Protein AF-A0A2G9QC21-F1 (afdb_monomer)

Mean predicted aligned error: 13.65 Å

Sequence (132 aa):
SDFLSLPFQAVECGLAYVAPNGGKWSSEALDVFDTLVHCAKWKPLLAKIASFPSPGVSHFQIQLYDPSRDPMLDIGQELIRLGLAVEQRKSPVKSDDGETVVSRLLAEVTSMSEKPEPTSFAKLQEEEHRLE

Solvent-accessible surface area (backbone atoms only — not comparable to full-atom values): 8410 Å² total; per-residue (Å²): 139,75,88,75,79,62,75,86,83,81,76,71,69,42,68,42,55,46,41,40,57,88,82,48,73,48,72,67,41,50,57,50,48,41,59,73,58,38,64,96,64,87,56,84,64,50,75,43,83,72,43,72,57,48,97,97,38,92,39,35,25,25,44,46,29,38,70,90,40,89,74,64,38,51,50,58,59,48,35,36,75,71,64,44,25,38,85,40,78,82,76,87,75,76,90,69,97,61,89,48,73,61,62,53,53,51,48,55,60,54,66,71,53,76,77,81,73,85,76,59,71,72,64,64,60,58,56,62,72,70,77,117

Structure (mmCIF, N/CA/C/O backbone):
data_AF-A0A2G9QC21-F1
#
_entry.id   AF-A0A2G9QC21-F1
#
loop_
_atom_site.group_PDB
_atom_site.id
_atom_site.type_symbol
_atom_site.label_atom_id
_atom_site.label_alt_id
_atom_site.label_comp_id
_atom_site.label_asym_id
_atom_site.label_entity_id
_atom_site.label_seq_id
_atom_site.pdbx_PDB_ins_code
_atom_site.Cartn_x
_atom_site.Cartn_y
_atom_site.Cartn_z
_atom_site.occupancy
_atom_site.B_iso_or_equiv
_atom_site.auth_seq_id
_atom_site.auth_comp_id
_atom_site.auth_asym_id
_atom_site.auth_atom_id
_atom_site.pdbx_PDB_model_num
ATOM 1 N N . SER A 1 1 ? 33.284 -7.376 -2.143 1.00 73.69 1 SER A N 1
ATOM 2 C CA . SER A 1 1 ? 31.964 -6.869 -2.555 1.00 73.69 1 SER A CA 1
ATOM 3 C C . SER A 1 1 ? 31.531 -5.794 -1.576 1.00 73.69 1 SER A C 1
ATOM 5 O O . SER A 1 1 ? 31.661 -6.039 -0.384 1.00 73.69 1 SER A O 1
ATOM 7 N N . ASP A 1 2 ? 31.103 -4.622 -2.052 1.00 89.12 2 ASP A N 1
ATOM 8 C CA . ASP A 1 2 ? 30.571 -3.530 -1.218 1.00 89.12 2 ASP A CA 1
ATOM 9 C C . ASP A 1 2 ? 29.033 -3.599 -1.194 1.00 89.12 2 ASP A C 1
ATOM 11 O O . ASP A 1 2 ? 28.393 -3.609 -2.249 1.00 89.12 2 ASP A O 1
ATOM 15 N N . PHE A 1 3 ? 28.454 -3.682 0.007 1.00 92.25 3 PHE A N 1
ATOM 16 C CA . PHE A 1 3 ? 27.015 -3.827 0.248 1.00 92.25 3 PHE A CA 1
ATOM 17 C C . PHE A 1 3 ? 26.222 -2.514 0.126 1.00 92.25 3 PHE A C 1
ATOM 19 O O . PHE A 1 3 ? 24.997 -2.559 0.195 1.00 92.25 3 PHE A O 1
ATOM 26 N N . LEU A 1 4 ? 26.881 -1.362 -0.054 1.00 93.38 4 LEU A N 1
ATOM 27 C CA . LEU A 1 4 ? 26.231 -0.041 -0.113 1.00 93.38 4 LEU A CA 1
ATOM 28 C C . LEU A 1 4 ? 26.122 0.542 -1.528 1.00 93.38 4 LEU A C 1
ATOM 30 O O . LEU A 1 4 ? 25.632 1.653 -1.710 1.00 93.38 4 LEU A O 1
ATOM 34 N N . SER A 1 5 ? 26.567 -0.206 -2.535 1.00 93.19 5 SER A N 1
ATOM 35 C CA . SER A 1 5 ? 26.531 0.225 -3.938 1.00 93.19 5 SER A CA 1
ATOM 36 C C . SER A 1 5 ? 25.117 0.270 -4.530 1.00 93.19 5 SER A C 1
ATOM 38 O O . SER A 1 5 ? 24.855 1.056 -5.439 1.00 93.19 5 SER A O 1
ATOM 40 N N . LEU A 1 6 ? 24.199 -0.552 -4.016 1.00 93.31 6 LEU A N 1
ATOM 41 C CA . LEU A 1 6 ? 22.802 -0.570 -4.435 1.00 93.31 6 LEU A CA 1
ATOM 42 C C . LEU A 1 6 ? 21.987 0.400 -3.560 1.00 93.31 6 LEU A C 1
ATOM 44 O O . LEU A 1 6 ? 22.053 0.292 -2.332 1.00 93.31 6 LEU A O 1
ATOM 48 N N . PRO A 1 7 ? 21.171 1.296 -4.147 1.00 94.12 7 PRO A N 1
ATOM 49 C CA . PRO A 1 7 ? 20.228 2.105 -3.382 1.00 94.12 7 PRO A CA 1
ATOM 50 C C . PRO A 1 7 ? 19.272 1.238 -2.559 1.00 94.12 7 PRO A C 1
ATOM 52 O O . PRO A 1 7 ? 19.020 0.076 -2.887 1.00 94.12 7 PRO A O 1
ATOM 55 N N . PHE A 1 8 ? 18.662 1.806 -1.523 1.00 93.00 8 PHE A N 1
ATOM 56 C CA . PHE A 1 8 ? 17.594 1.107 -0.816 1.00 93.00 8 PHE A CA 1
ATOM 57 C C . PHE A 1 8 ? 16.417 0.837 -1.756 1.00 93.00 8 PHE A C 1
ATOM 59 O O . PHE A 1 8 ? 15.942 1.727 -2.454 1.00 93.00 8 PHE A O 1
ATOM 66 N N . GLN A 1 9 ? 15.974 -0.418 -1.787 1.00 94.88 9 GLN A N 1
ATOM 67 C CA . GLN A 1 9 ? 14.977 -0.893 -2.751 1.00 94.88 9 GLN A CA 1
ATOM 68 C C . GLN A 1 9 ? 13.537 -0.779 -2.228 1.00 94.88 9 GLN A C 1
ATOM 70 O O . GLN A 1 9 ? 12.590 -0.847 -3.005 1.00 94.88 9 GLN A O 1
ATOM 75 N N . ALA A 1 10 ? 13.359 -0.619 -0.913 1.00 94.38 10 ALA A N 1
ATOM 76 C CA . ALA A 1 10 ? 12.046 -0.456 -0.302 1.00 94.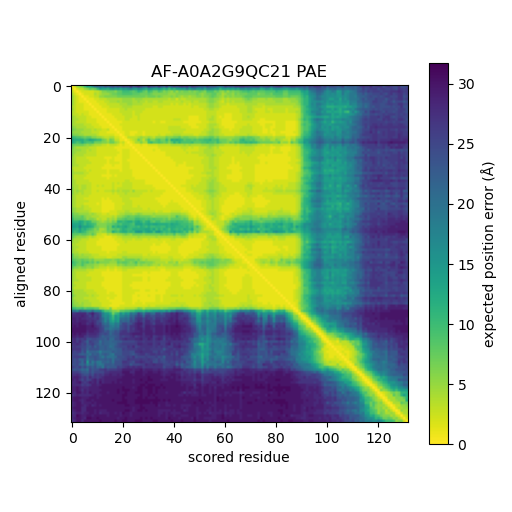38 10 ALA A CA 1
ATOM 77 C C . ALA A 1 10 ? 11.617 1.015 -0.349 1.00 94.38 10 ALA A C 1
ATOM 79 O O . ALA A 1 10 ? 12.310 1.885 0.177 1.00 94.38 10 ALA A O 1
ATOM 80 N N . VAL A 1 11 ? 10.458 1.275 -0.953 1.00 92.94 11 VAL A N 1
ATOM 81 C CA . VAL A 1 11 ? 9.866 2.612 -1.059 1.00 92.94 11 VAL A CA 1
ATOM 82 C C . VAL A 1 11 ? 8.575 2.645 -0.250 1.00 92.94 11 VAL A C 1
ATOM 84 O O . VAL A 1 11 ? 7.664 1.854 -0.489 1.00 92.94 11 VAL A O 1
ATOM 87 N N . GLU A 1 12 ? 8.487 3.569 0.704 1.00 94.50 12 GLU A N 1
ATOM 88 C CA . GLU A 1 12 ? 7.269 3.787 1.486 1.00 94.50 12 GLU A CA 1
ATOM 89 C C . GLU A 1 12 ? 6.165 4.398 0.608 1.00 94.50 12 GLU A C 1
ATOM 91 O O . GLU A 1 12 ? 6.400 5.361 -0.130 1.00 94.50 12 GLU A O 1
ATOM 96 N N . CYS A 1 13 ? 4.953 3.846 0.698 1.00 95.69 13 CYS A N 1
ATOM 97 C CA . CYS A 1 13 ? 3.780 4.299 -0.048 1.00 95.69 13 CYS A CA 1
ATOM 98 C C . CYS A 1 13 ? 2.515 4.232 0.821 1.00 95.69 13 CYS A C 1
ATOM 100 O O . CYS A 1 13 ? 2.406 3.397 1.716 1.00 95.69 13 CYS A O 1
ATOM 102 N N . GLY A 1 14 ? 1.538 5.076 0.498 1.00 94.25 14 GLY A N 1
ATOM 103 C CA . GLY A 1 14 ? 0.168 5.025 0.999 1.00 94.25 14 GLY A CA 1
ATOM 104 C C . GLY A 1 14 ? -0.797 4.571 -0.096 1.00 94.25 14 GLY A C 1
ATOM 105 O O . GLY A 1 14 ? -0.579 4.842 -1.281 1.00 94.25 14 GLY A O 1
ATOM 106 N N . LEU A 1 15 ? -1.865 3.874 0.290 1.00 96.06 15 LEU A N 1
ATOM 107 C CA . LEU A 1 15 ? -2.924 3.475 -0.635 1.00 96.06 15 LEU A CA 1
ATOM 108 C C . LEU A 1 15 ? -3.869 4.663 -0.863 1.00 96.06 15 LEU A C 1
ATOM 110 O O . LEU A 1 15 ? -4.513 5.154 0.061 1.00 96.06 15 LEU A O 1
ATOM 114 N N . ALA A 1 16 ? -3.926 5.143 -2.099 1.00 95.00 16 ALA A N 1
ATOM 115 C CA . ALA A 1 16 ? -4.668 6.332 -2.478 1.00 95.00 16 ALA A CA 1
ATOM 116 C C . ALA A 1 16 ? -6.184 6.108 -2.423 1.00 95.00 16 ALA A C 1
ATOM 118 O O . ALA A 1 16 ? -6.681 5.023 -2.720 1.00 95.00 16 ALA A O 1
ATOM 119 N N . TYR A 1 17 ? -6.916 7.190 -2.142 1.00 94.81 17 TYR A N 1
ATOM 120 C CA . TYR A 1 17 ? -8.383 7.259 -2.196 1.00 94.81 17 TYR A CA 1
ATOM 121 C C . TYR A 1 17 ? -9.125 6.356 -1.205 1.00 94.81 17 TYR A C 1
ATOM 123 O O . TYR A 1 17 ? -10.344 6.215 -1.305 1.00 94.81 17 TYR A O 1
ATOM 131 N N . VAL A 1 18 ? -8.423 5.794 -0.221 1.00 95.75 18 VAL A N 1
ATOM 132 C CA . VAL A 1 18 ? -9.013 4.982 0.842 1.00 95.75 18 VAL A CA 1
ATOM 133 C C . VAL A 1 18 ? -8.550 5.464 2.211 1.00 95.75 18 VAL A C 1
ATOM 135 O O . VAL A 1 18 ? -7.437 5.956 2.374 1.00 95.75 18 VAL A O 1
ATOM 138 N N . ALA A 1 19 ? -9.405 5.304 3.213 1.00 95.75 19 ALA A N 1
ATOM 139 C CA . ALA A 1 19 ? -9.103 5.609 4.605 1.00 95.75 19 ALA A CA 1
ATOM 140 C C . ALA A 1 19 ? -9.679 4.522 5.528 1.00 95.75 19 ALA A C 1
ATOM 142 O O . ALA A 1 19 ? -10.625 3.829 5.140 1.00 95.75 19 ALA A O 1
ATOM 143 N N . PRO A 1 20 ? -9.152 4.367 6.754 1.00 96.31 20 PRO A N 1
ATOM 144 C CA . PRO A 1 20 ? -9.698 3.413 7.707 1.00 96.31 20 PRO A CA 1
ATOM 145 C C . PRO A 1 20 ? -11.120 3.775 8.136 1.00 96.31 20 PRO A C 1
ATOM 147 O O . PRO A 1 20 ? -11.425 4.936 8.431 1.00 96.31 20 PRO A O 1
ATOM 150 N N . ASN A 1 21 ? -11.966 2.759 8.281 1.00 88.12 21 ASN A N 1
ATOM 151 C CA . ASN A 1 21 ? -13.275 2.918 8.899 1.00 88.12 21 ASN A CA 1
ATOM 152 C C . ASN A 1 21 ? -13.110 3.134 10.418 1.00 88.12 21 ASN A C 1
ATOM 154 O O . ASN A 1 21 ? -12.666 2.239 11.131 1.00 88.12 21 ASN A O 1
ATOM 158 N N . GLY A 1 22 ? -13.412 4.335 10.921 1.00 84.00 22 GLY A N 1
ATOM 159 C CA . GLY A 1 22 ? -13.236 4.673 12.344 1.00 84.00 22 GLY A CA 1
ATOM 160 C C . GLY A 1 22 ? -11.860 5.243 12.723 1.00 84.00 22 GLY A C 1
ATOM 161 O O . GLY A 1 22 ? -11.488 5.226 13.895 1.00 84.00 22 GLY A O 1
ATOM 162 N N . GLY A 1 23 ? -11.095 5.769 11.758 1.00 87.56 23 GLY A N 1
ATOM 163 C CA . GLY A 1 23 ? -9.890 6.581 12.003 1.00 87.56 23 GLY A CA 1
ATOM 164 C C . GLY A 1 23 ? -8.583 5.807 12.221 1.00 87.56 23 GLY A C 1
ATOM 165 O O . GLY A 1 23 ? -7.511 6.402 12.123 1.00 87.56 23 GLY A O 1
ATOM 166 N N . LYS A 1 24 ? -8.641 4.491 12.456 1.00 95.38 24 LYS A N 1
ATOM 167 C CA . LYS A 1 24 ? -7.480 3.583 12.479 1.00 95.38 24 LYS A CA 1
ATOM 168 C C . LYS A 1 24 ? -7.811 2.285 11.753 1.00 95.38 24 LYS A C 1
ATOM 170 O O . LYS A 1 24 ? -8.945 1.823 11.822 1.00 95.38 24 LYS A O 1
ATOM 175 N N . TRP A 1 25 ? -6.827 1.705 11.071 1.00 97.12 25 TRP A N 1
ATOM 176 C CA . TRP A 1 25 ? -6.996 0.414 10.403 1.00 97.12 25 TRP A CA 1
ATOM 177 C C . TRP A 1 25 ? -7.252 -0.685 11.439 1.00 97.12 25 TRP A C 1
ATOM 179 O O . TRP A 1 25 ? -6.537 -0.770 12.440 1.00 97.12 25 TRP A O 1
ATOM 189 N N . SER A 1 26 ? -8.287 -1.496 11.219 1.00 97.19 26 SER A N 1
ATOM 190 C CA . SER A 1 26 ? -8.553 -2.676 12.045 1.00 97.19 26 SER A CA 1
ATOM 191 C C . SER A 1 26 ? -7.543 -3.785 11.733 1.00 97.19 26 SER A C 1
ATOM 193 O O . SER A 1 26 ? -6.990 -3.823 10.636 1.00 97.19 26 SER A O 1
ATOM 195 N N . SER A 1 27 ? -7.326 -4.716 12.672 1.00 97.81 27 SER A N 1
ATOM 196 C CA . SER A 1 27 ? -6.476 -5.898 12.421 1.00 97.81 27 SER A CA 1
ATOM 197 C C . SER A 1 27 ? -6.961 -6.680 11.200 1.00 97.81 27 SER A C 1
ATOM 199 O O . SER A 1 27 ? -6.168 -7.041 10.345 1.00 97.81 27 SER A O 1
ATOM 201 N N . GLU A 1 28 ? -8.280 -6.849 11.080 1.00 98.00 28 GLU A N 1
ATOM 202 C CA . GLU A 1 28 ? -8.909 -7.519 9.941 1.00 98.00 28 GLU A CA 1
ATOM 203 C C . GLU A 1 28 ? -8.592 -6.824 8.610 1.00 98.00 28 GLU A C 1
ATOM 205 O O . GLU A 1 28 ? -8.281 -7.490 7.626 1.00 98.00 28 GLU A O 1
ATOM 210 N N . ALA A 1 29 ? -8.611 -5.486 8.572 1.00 98.06 29 ALA A N 1
ATOM 211 C CA . ALA A 1 29 ? -8.251 -4.741 7.370 1.00 98.06 29 ALA A CA 1
ATOM 212 C C . ALA A 1 29 ? -6.787 -4.977 6.966 1.00 98.06 29 ALA A C 1
ATOM 214 O O . ALA A 1 29 ? -6.499 -5.099 5.776 1.00 98.06 29 ALA A O 1
ATOM 215 N N . LEU A 1 30 ? -5.880 -5.072 7.945 1.00 98.25 30 LEU A N 1
ATOM 216 C CA . LEU A 1 30 ? -4.464 -5.355 7.706 1.00 98.25 30 LEU A CA 1
ATOM 217 C C . LEU A 1 30 ? -4.257 -6.786 7.186 1.00 98.25 30 LEU A C 1
ATOM 219 O O . LEU A 1 30 ? -3.595 -6.963 6.167 1.00 98.25 30 LEU A O 1
ATOM 223 N N . ASP A 1 31 ? -4.885 -7.785 7.812 1.00 98.50 31 ASP A N 1
ATOM 224 C CA . ASP A 1 31 ? -4.772 -9.198 7.417 1.00 98.50 31 ASP A CA 1
ATOM 225 C C . ASP A 1 31 ? -5.315 -9.444 5.996 1.00 98.50 31 ASP A C 1
ATOM 227 O O . ASP A 1 31 ? -4.734 -10.180 5.184 1.00 98.50 31 ASP A O 1
ATOM 231 N N . VAL A 1 32 ? -6.439 -8.798 5.667 1.00 98.50 32 VAL A N 1
ATOM 232 C CA . VAL A 1 32 ? -7.024 -8.854 4.324 1.00 98.50 32 VAL A CA 1
ATOM 233 C C . VAL A 1 32 ? -6.128 -8.142 3.317 1.00 98.50 32 VAL A C 1
ATOM 235 O O . VAL A 1 32 ? -5.889 -8.693 2.242 1.00 98.50 32 VAL A O 1
ATOM 238 N N . PHE A 1 33 ? -5.591 -6.965 3.648 1.00 98.50 33 PHE A N 1
ATOM 239 C CA . PHE A 1 33 ? -4.658 -6.266 2.767 1.00 98.50 33 PHE A CA 1
ATOM 240 C C . PHE A 1 3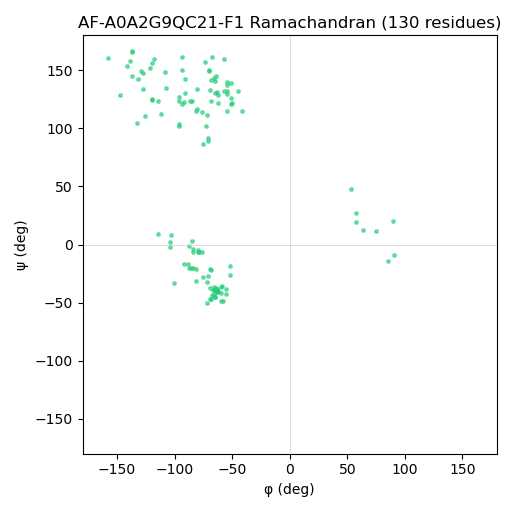3 ? -3.413 -7.113 2.478 1.00 98.50 33 PHE A C 1
ATOM 242 O O . PHE A 1 33 ? -3.103 -7.321 1.306 1.00 98.50 33 PHE A O 1
ATOM 249 N N . ASP A 1 34 ? -2.773 -7.693 3.499 1.00 98.50 34 ASP A N 1
ATOM 250 C CA . ASP A 1 34 ? -1.613 -8.587 3.352 1.00 98.50 34 ASP A CA 1
ATOM 251 C C . ASP A 1 34 ? -1.905 -9.778 2.427 1.00 98.50 34 ASP A C 1
ATOM 253 O O . ASP A 1 34 ? -1.065 -10.190 1.615 1.00 98.50 34 ASP A O 1
ATOM 257 N N . THR A 1 35 ? -3.124 -10.311 2.515 1.00 98.38 35 THR A N 1
ATOM 258 C CA . THR A 1 35 ? -3.600 -11.390 1.647 1.00 98.38 35 THR A CA 1
ATOM 259 C C . THR A 1 35 ? -3.788 -10.920 0.205 1.00 98.38 35 THR A C 1
ATOM 261 O O . THR A 1 35 ? -3.330 -11.601 -0.715 1.00 98.38 35 THR A O 1
ATOM 264 N N . LEU A 1 36 ? -4.431 -9.767 -0.005 1.00 98.31 36 LEU A N 1
ATOM 265 C CA . LEU A 1 36 ? -4.681 -9.196 -1.333 1.00 98.31 36 LEU A CA 1
ATOM 266 C C . LEU A 1 36 ? -3.382 -8.816 -2.050 1.00 98.31 36 LEU A C 1
ATOM 268 O O . LEU A 1 36 ? -3.274 -9.025 -3.259 1.00 98.31 36 LEU A O 1
ATOM 272 N N . VAL A 1 37 ? -2.390 -8.301 -1.315 1.00 98.19 37 VAL A N 1
ATOM 273 C CA . VAL A 1 37 ? -1.103 -7.875 -1.884 1.00 98.19 37 VAL A CA 1
ATOM 274 C C . VAL A 1 37 ? -0.064 -8.989 -1.973 1.00 98.19 37 VAL A C 1
ATOM 276 O O . VAL A 1 37 ? 1.038 -8.760 -2.464 1.00 98.19 37 VAL A O 1
ATOM 279 N N . HIS A 1 38 ? -0.391 -10.200 -1.512 1.00 97.75 38 HIS A N 1
ATOM 280 C CA . HIS A 1 38 ? 0.547 -11.326 -1.463 1.00 97.75 38 HIS A CA 1
ATOM 281 C C . HIS A 1 38 ? 1.843 -10.944 -0.730 1.00 97.75 38 HIS A C 1
ATOM 283 O O . HIS A 1 38 ? 2.947 -11.193 -1.222 1.00 97.75 38 HIS A O 1
ATOM 289 N N . CYS A 1 39 ? 1.695 -10.312 0.439 1.00 97.94 39 CYS A N 1
ATOM 290 C CA . CYS A 1 39 ? 2.793 -9.720 1.202 1.00 97.94 39 CYS A CA 1
ATOM 291 C C . CYS A 1 39 ? 3.944 -10.720 1.401 1.00 97.94 39 CYS A C 1
ATOM 293 O O . CYS A 1 39 ? 3.731 -11.853 1.836 1.00 97.94 39 CYS A O 1
ATOM 295 N N . ALA A 1 40 ? 5.160 -10.314 1.018 1.00 96.56 40 ALA A N 1
ATOM 296 C CA . ALA A 1 40 ? 6.380 -11.130 1.051 1.00 96.56 40 ALA A CA 1
ATOM 297 C C . ALA A 1 40 ? 6.336 -12.461 0.257 1.00 96.56 40 ALA A C 1
ATOM 299 O O . ALA A 1 40 ? 7.169 -13.340 0.480 1.00 96.56 40 ALA A O 1
ATOM 300 N N . LYS A 1 41 ? 5.412 -12.618 -0.705 1.00 97.69 41 LYS A N 1
ATOM 301 C CA . LYS A 1 41 ? 5.300 -13.815 -1.571 1.00 97.69 41 LYS A CA 1
ATOM 302 C C . LYS A 1 41 ? 5.841 -13.613 -2.989 1.00 97.69 41 LYS A C 1
ATOM 304 O O . LYS A 1 41 ? 5.650 -14.483 -3.833 1.00 97.69 41 LYS A O 1
ATOM 309 N N . TRP A 1 42 ? 6.501 -12.483 -3.260 1.00 95.94 42 TRP A N 1
ATOM 310 C CA . TRP A 1 42 ? 7.156 -12.183 -4.546 1.00 95.94 42 TRP A CA 1
ATOM 311 C C . TRP A 1 42 ? 6.226 -12.234 -5.765 1.00 95.94 42 TRP A C 1
ATOM 313 O O . TRP A 1 42 ? 6.668 -12.480 -6.886 1.00 95.94 42 TRP A O 1
ATOM 323 N N . LYS A 1 43 ? 4.929 -11.987 -5.557 1.00 96.94 43 LYS A N 1
ATOM 324 C CA . LYS A 1 43 ? 3.967 -11.873 -6.648 1.00 96.94 43 LYS A CA 1
ATOM 325 C C . LYS A 1 43 ? 3.851 -10.404 -7.068 1.00 96.94 43 LYS A C 1
ATOM 327 O O . LYS A 1 43 ? 3.529 -9.572 -6.222 1.00 96.94 43 LYS A O 1
ATOM 332 N N . PRO A 1 44 ? 4.104 -10.06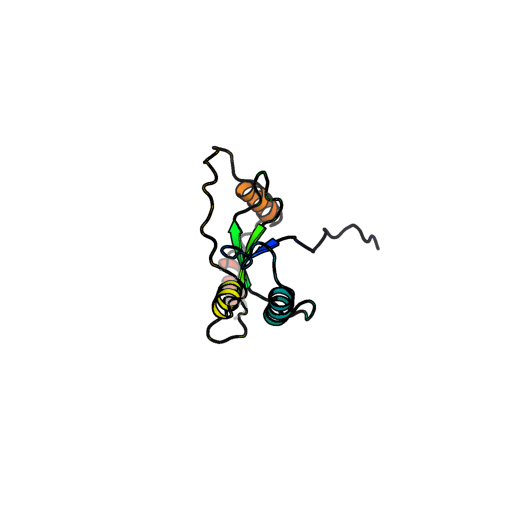9 -8.343 1.00 97.06 44 PRO A N 1
ATOM 333 C CA . PRO A 1 44 ? 4.034 -8.690 -8.799 1.00 97.06 44 PRO A CA 1
ATOM 334 C C . PRO A 1 44 ? 2.592 -8.172 -8.791 1.00 97.06 44 PRO A C 1
ATOM 336 O O . PRO A 1 44 ? 1.654 -8.879 -9.163 1.00 97.06 44 PRO A O 1
ATOM 339 N N . LEU A 1 45 ? 2.453 -6.906 -8.409 1.00 98.44 45 LEU A N 1
ATOM 340 C CA . LEU A 1 45 ? 1.231 -6.114 -8.507 1.00 98.44 45 LEU A CA 1
ATOM 341 C C . LEU A 1 45 ? 1.487 -4.923 -9.426 1.00 98.44 45 LEU A C 1
ATOM 343 O O . LEU A 1 45 ? 2.633 -4.517 -9.628 1.00 98.44 45 LEU A O 1
ATOM 347 N N . LEU A 1 46 ? 0.419 -4.338 -9.953 1.00 98.19 46 LEU A N 1
ATOM 348 C CA . LEU A 1 46 ? 0.504 -3.095 -10.707 1.00 98.19 46 LEU A CA 1
ATOM 349 C C . LEU A 1 46 ? 0.249 -1.916 -9.764 1.00 98.19 46 LEU A C 1
ATOM 351 O O . LEU A 1 46 ? -0.823 -1.821 -9.171 1.00 98.19 46 LEU A O 1
ATOM 355 N N . ALA A 1 47 ? 1.212 -1.003 -9.653 1.00 97.88 47 ALA A N 1
ATOM 356 C CA . ALA A 1 47 ? 1.064 0.243 -8.906 1.00 97.88 47 ALA A CA 1
ATOM 357 C C . ALA A 1 47 ? 0.947 1.437 -9.862 1.00 97.88 47 ALA A C 1
ATOM 359 O O . ALA A 1 47 ? 1.725 1.568 -10.806 1.00 97.88 47 ALA A O 1
ATOM 360 N N . LYS A 1 48 ? -0.003 2.337 -9.601 1.00 96.81 48 LYS A N 1
ATOM 361 C CA . LYS A 1 48 ? -0.164 3.606 -10.323 1.00 96.81 48 LYS A CA 1
ATOM 362 C C . LYS A 1 48 ? -0.028 4.769 -9.350 1.00 96.81 48 LYS A C 1
ATOM 364 O O . LYS A 1 48 ? -0.784 4.847 -8.386 1.00 96.81 48 LYS A O 1
ATOM 369 N N . ILE A 1 49 ? 0.888 5.697 -9.621 1.00 95.38 49 ILE A N 1
ATOM 370 C CA . ILE A 1 49 ? 1.076 6.894 -8.789 1.00 95.38 49 ILE A CA 1
ATOM 371 C C . ILE A 1 49 ? -0.150 7.808 -8.922 1.00 95.38 49 ILE A C 1
ATOM 373 O O . ILE A 1 49 ? -0.515 8.224 -10.022 1.00 95.38 49 ILE A O 1
ATOM 377 N N . ALA A 1 50 ? -0.776 8.122 -7.790 1.00 92.88 50 ALA A N 1
ATOM 378 C CA . ALA A 1 50 ? -1.929 9.014 -7.676 1.00 92.88 50 ALA A CA 1
ATOM 379 C C . ALA A 1 50 ? -1.534 10.423 -7.199 1.00 92.88 50 ALA A C 1
ATOM 381 O O . ALA A 1 50 ? -2.144 11.422 -7.602 1.00 92.88 50 ALA A O 1
ATOM 382 N N . SER A 1 51 ? -0.511 10.517 -6.344 1.00 89.12 51 SER A N 1
ATOM 383 C CA . SER A 1 51 ? 0.150 11.775 -5.987 1.00 89.12 51 SER A CA 1
ATOM 384 C C . SER A 1 51 ? 1.559 11.545 -5.448 1.00 89.12 51 SER A C 1
ATOM 386 O O . SER A 1 51 ? 1.909 10.457 -4.989 1.00 89.12 51 SER A O 1
ATOM 388 N N . PHE A 1 52 ? 2.354 12.607 -5.488 1.00 86.19 52 PHE A N 1
ATOM 389 C CA . PHE A 1 52 ? 3.729 12.634 -5.005 1.00 86.19 52 PHE A CA 1
ATOM 390 C C . PHE A 1 52 ? 3.794 13.122 -3.555 1.00 86.19 52 PHE A C 1
ATOM 392 O O . PHE A 1 52 ? 2.835 13.756 -3.100 1.00 86.19 52 PHE A O 1
ATOM 399 N N . PRO A 1 53 ? 4.907 12.854 -2.849 1.00 85.75 53 PRO A N 1
ATOM 400 C CA . PRO A 1 53 ? 5.169 13.455 -1.550 1.00 85.75 53 PRO A CA 1
ATOM 401 C C . PRO A 1 53 ? 5.004 14.978 -1.595 1.00 85.75 53 PRO A C 1
ATOM 403 O O . PRO A 1 53 ? 5.411 15.641 -2.552 1.00 85.75 53 PRO A O 1
ATOM 406 N N . SER A 1 54 ? 4.406 15.532 -0.549 1.00 78.94 54 SER A N 1
ATOM 407 C CA . SER A 1 54 ? 4.164 16.964 -0.371 1.00 78.94 54 SER A CA 1
ATOM 408 C C . SER A 1 54 ? 4.495 17.351 1.070 1.00 78.94 54 SER A C 1
ATOM 410 O O . SER A 1 54 ? 4.612 16.468 1.921 1.00 78.94 54 SER A O 1
ATOM 412 N N . PRO A 1 55 ? 4.622 18.642 1.416 1.00 80.56 55 PRO A N 1
ATOM 413 C CA . PRO A 1 55 ? 4.782 19.036 2.814 1.00 80.56 55 PRO A CA 1
ATOM 414 C C . PRO A 1 55 ? 3.698 18.384 3.696 1.00 80.56 55 PRO A C 1
ATOM 416 O O . PRO A 1 55 ? 2.508 18.529 3.427 1.00 80.56 55 PRO A O 1
ATOM 419 N N . GLY A 1 56 ? 4.111 17.605 4.702 1.00 74.94 56 GLY A N 1
ATOM 420 C CA . GLY A 1 56 ? 3.215 16.835 5.580 1.00 74.94 56 GLY A CA 1
ATOM 421 C C . GLY A 1 56 ? 2.886 15.398 5.136 1.00 74.94 56 GLY A C 1
ATOM 422 O O . GLY A 1 56 ? 2.328 14.651 5.934 1.00 74.94 56 GLY A O 1
ATOM 423 N N . VAL A 1 57 ? 3.258 14.982 3.920 1.00 75.38 57 VAL A N 1
ATOM 424 C CA . VAL A 1 57 ? 3.122 13.603 3.415 1.00 75.38 57 VAL A CA 1
ATOM 425 C C . VAL A 1 57 ? 4.441 13.184 2.765 1.00 75.38 57 VAL A C 1
ATOM 427 O O . VAL A 1 57 ? 4.760 13.611 1.659 1.00 75.38 57 VAL A O 1
ATOM 430 N N . SER A 1 58 ? 5.224 12.351 3.450 1.00 80.81 58 SER A N 1
ATOM 431 C CA . SER A 1 58 ? 6.568 11.948 3.006 1.00 80.81 58 SER A CA 1
ATOM 432 C C . SER A 1 58 ? 6.594 10.778 2.018 1.00 80.81 58 SER A C 1
ATOM 434 O O . SER A 1 58 ? 7.659 10.467 1.494 1.00 80.81 58 SER A O 1
ATOM 436 N N . HIS A 1 59 ? 5.454 10.143 1.745 1.00 85.69 59 HIS A N 1
ATOM 437 C CA . HIS A 1 59 ? 5.360 8.954 0.896 1.00 85.69 59 HIS A CA 1
ATOM 438 C C . HIS A 1 59 ? 4.462 9.170 -0.329 1.00 85.69 59 HIS A C 1
ATOM 440 O O . HIS A 1 59 ? 3.572 10.024 -0.342 1.00 85.69 59 HIS A O 1
ATOM 446 N N . PHE A 1 60 ? 4.689 8.372 -1.373 1.00 90.06 60 PHE A N 1
ATOM 447 C CA . PHE A 1 60 ? 3.843 8.362 -2.567 1.00 90.06 60 PHE A CA 1
ATOM 448 C C . PHE A 1 60 ? 2.443 7.861 -2.223 1.00 90.06 60 PHE A C 1
ATOM 450 O O . PHE A 1 60 ? 2.299 6.921 -1.447 1.00 90.06 60 PHE A O 1
ATOM 457 N N . GLN A 1 61 ? 1.412 8.433 -2.841 1.00 93.81 61 GLN A N 1
ATOM 458 C CA . GLN A 1 61 ? 0.083 7.823 -2.836 1.00 93.81 61 GLN A CA 1
ATOM 459 C C . GLN A 1 61 ? -0.080 7.021 -4.118 1.00 93.81 61 GLN A C 1
ATOM 461 O O . GLN A 1 61 ? 0.117 7.562 -5.210 1.00 93.81 61 GLN A O 1
ATOM 466 N N . ILE A 1 62 ? -0.450 5.749 -3.999 1.00 97.06 62 ILE A N 1
ATOM 467 C CA . ILE A 1 62 ? -0.574 4.830 -5.131 1.00 97.06 62 ILE A CA 1
ATOM 468 C C . ILE A 1 62 ? -1.938 4.149 -5.150 1.00 97.06 62 ILE A C 1
ATOM 470 O O . ILE A 1 62 ? -2.513 3.856 -4.111 1.00 97.06 62 ILE A O 1
ATOM 474 N N . GLN A 1 63 ? -2.445 3.850 -6.338 1.00 97.88 63 GLN A N 1
ATOM 475 C CA . GLN A 1 63 ? -3.458 2.814 -6.521 1.00 97.88 63 GLN A CA 1
ATOM 476 C C . GLN A 1 63 ? -2.747 1.491 -6.795 1.00 97.88 63 GLN A C 1
ATOM 478 O O . GLN A 1 63 ? -1.730 1.482 -7.493 1.00 97.88 63 GLN A O 1
ATOM 483 N N . LEU A 1 64 ? -3.280 0.392 -6.270 1.00 98.31 64 LEU A N 1
ATOM 484 C CA . LEU A 1 64 ? -2.654 -0.922 -6.356 1.00 98.31 64 LEU A CA 1
ATOM 485 C C . LEU A 1 64 ? -3.642 -1.943 -6.918 1.00 98.31 64 LEU A C 1
ATOM 487 O O . LEU A 1 64 ? -4.793 -1.997 -6.481 1.00 98.31 64 LEU A O 1
ATOM 491 N N . TYR A 1 65 ? -3.179 -2.745 -7.874 1.00 98.56 65 TYR A N 1
ATOM 492 C CA . TYR A 1 65 ? -4.006 -3.706 -8.591 1.00 98.56 65 TYR A CA 1
ATOM 493 C C . TYR A 1 65 ? -3.352 -5.091 -8.651 1.00 98.56 65 TYR A C 1
ATOM 495 O O . TYR A 1 65 ? -2.139 -5.191 -8.846 1.00 98.56 65 TYR A O 1
ATOM 503 N N . ASP A 1 66 ? -4.154 -6.156 -8.545 1.00 98.25 66 ASP A N 1
ATOM 504 C CA . ASP A 1 66 ? -3.722 -7.535 -8.821 1.00 98.25 66 ASP A CA 1
ATOM 505 C C . ASP A 1 66 ? -4.093 -7.916 -10.272 1.00 98.25 66 ASP A C 1
ATOM 507 O O . ASP A 1 66 ? -5.266 -8.203 -10.548 1.00 98.25 66 ASP A O 1
ATOM 511 N N . PRO A 1 67 ? -3.118 -7.939 -11.206 1.00 97.62 67 PRO A N 1
ATOM 512 C CA . PRO A 1 67 ? -3.358 -8.246 -12.617 1.00 97.62 67 PRO A CA 1
ATOM 513 C C . PRO A 1 67 ? -3.567 -9.741 -12.891 1.00 97.62 67 PRO A C 1
ATOM 515 O O . PRO A 1 67 ? -3.871 -10.114 -14.017 1.00 97.62 67 PRO A O 1
ATOM 518 N N . SER A 1 68 ? -3.391 -10.617 -11.896 1.00 95.62 68 SER A N 1
ATOM 519 C CA . SER A 1 68 ? -3.635 -12.059 -12.065 1.00 95.62 68 SER A CA 1
ATOM 520 C C . SER A 1 68 ? -5.118 -12.442 -12.002 1.00 95.62 68 SER A C 1
ATOM 522 O O . SER A 1 68 ? -5.464 -13.609 -12.190 1.00 95.62 68 SER A O 1
ATOM 524 N N . ARG A 1 69 ? -5.986 -11.480 -11.675 1.00 92.44 69 ARG A N 1
ATOM 525 C CA . ARG A 1 69 ? -7.442 -11.626 -11.675 1.00 92.44 69 ARG A CA 1
ATOM 526 C C . ARG A 1 69 ? -7.997 -11.161 -13.021 1.00 92.44 69 ARG A C 1
ATOM 528 O O . ARG A 1 69 ? -7.438 -10.256 -13.634 1.00 92.44 69 ARG A O 1
ATOM 535 N N . ASP A 1 70 ? -9.112 -11.751 -13.439 1.00 92.12 70 ASP A N 1
ATOM 536 C CA . ASP A 1 70 ? -9.882 -11.298 -14.597 1.00 92.12 70 ASP A CA 1
ATOM 537 C C . ASP A 1 70 ? -11.344 -11.051 -14.171 1.00 92.12 70 ASP A C 1
ATOM 539 O O . ASP A 1 70 ? -12.033 -12.011 -13.805 1.00 92.12 70 ASP A O 1
ATOM 543 N N . PRO A 1 71 ? -11.811 -9.787 -14.130 1.00 93.62 71 PRO A N 1
ATOM 544 C CA . PRO A 1 71 ? -11.056 -8.563 -14.422 1.00 93.62 71 PRO A CA 1
ATOM 545 C C . PRO A 1 71 ? -9.965 -8.269 -13.374 1.00 93.62 71 PRO A C 1
ATOM 547 O O . PRO A 1 71 ? -10.014 -8.770 -12.248 1.00 93.62 71 PRO A O 1
ATOM 550 N N . MET A 1 72 ? -8.991 -7.424 -13.739 1.00 96.00 72 MET A N 1
ATOM 551 C CA . MET A 1 72 ? -7.935 -6.959 -12.829 1.00 96.00 72 MET A CA 1
ATOM 552 C C . MET A 1 72 ? -8.545 -6.347 -11.562 1.00 96.00 72 MET A C 1
ATOM 554 O O . MET A 1 72 ? -9.412 -5.475 -11.636 1.00 96.00 72 MET A O 1
ATOM 558 N N . LEU A 1 73 ? -8.076 -6.791 -10.396 1.00 98.31 73 LEU A N 1
ATOM 559 C CA . LEU A 1 73 ? -8.652 -6.399 -9.112 1.00 98.31 73 LEU A CA 1
ATOM 560 C C . LEU A 1 73 ? -8.032 -5.094 -8.610 1.00 98.31 73 LEU A C 1
ATOM 562 O O . LEU A 1 73 ? -6.822 -5.042 -8.418 1.00 98.31 73 LEU A O 1
ATOM 566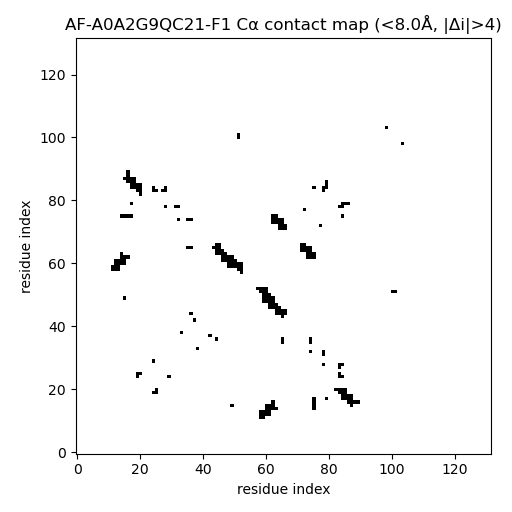 N N . ASP A 1 74 ? -8.852 -4.079 -8.337 1.00 98.44 74 ASP A N 1
ATOM 567 C CA . ASP A 1 74 ? -8.453 -2.886 -7.576 1.00 98.44 74 ASP A CA 1
ATOM 568 C C . ASP A 1 74 ? -8.512 -3.194 -6.072 1.00 98.44 74 ASP A C 1
ATOM 570 O O . ASP A 1 74 ? -9.579 -3.455 -5.514 1.00 98.44 74 ASP A O 1
ATOM 574 N N . ILE A 1 75 ? -7.352 -3.174 -5.414 1.00 98.50 75 ILE A N 1
ATOM 575 C CA . ILE A 1 75 ? -7.215 -3.564 -4.005 1.00 98.50 75 ILE A CA 1
ATOM 576 C C . ILE A 1 75 ? -7.895 -2.552 -3.077 1.00 98.50 75 ILE A C 1
ATOM 578 O O . ILE A 1 75 ? -8.507 -2.944 -2.085 1.00 98.50 75 ILE A O 1
ATOM 582 N N . GLY A 1 76 ? -7.827 -1.256 -3.397 1.00 97.94 76 GLY A N 1
ATOM 583 C CA . GLY A 1 76 ? -8.474 -0.219 -2.594 1.00 97.94 76 GLY A CA 1
ATOM 584 C C . GLY A 1 76 ? -9.994 -0.345 -2.637 1.00 97.94 76 GLY A C 1
ATOM 585 O O . GLY A 1 76 ? -10.654 -0.291 -1.598 1.00 97.94 76 GLY A O 1
ATOM 586 N N . GLN A 1 77 ? -10.546 -0.592 -3.827 1.00 98.06 77 GLN A N 1
ATOM 587 C CA . GLN A 1 77 ? -11.981 -0.835 -3.986 1.00 98.06 77 GLN A CA 1
ATOM 588 C C . GLN A 1 77 ? -12.430 -2.129 -3.310 1.00 98.06 77 GLN A C 1
ATOM 590 O O . GLN A 1 77 ? -13.507 -2.158 -2.718 1.00 98.06 77 GLN A O 1
ATOM 595 N N . GLU A 1 78 ? -11.610 -3.179 -3.336 1.00 98.44 78 GLU A N 1
ATOM 596 C CA . GLU A 1 78 ? -11.935 -4.435 -2.660 1.00 98.44 78 GLU A CA 1
ATOM 597 C C . GLU A 1 78 ? -12.025 -4.263 -1.137 1.00 98.44 78 GLU A C 1
ATOM 599 O O . GLU A 1 78 ? -12.964 -4.759 -0.514 1.00 98.44 78 GLU A O 1
ATOM 604 N N . LEU A 1 79 ? -11.122 -3.483 -0.533 1.00 98.31 79 LEU A N 1
ATOM 605 C CA . LEU A 1 79 ? -11.208 -3.145 0.892 1.00 98.31 79 LEU A CA 1
ATOM 606 C C . LEU A 1 79 ? -12.483 -2.356 1.228 1.00 98.31 79 LEU A C 1
ATOM 608 O O . LEU A 1 79 ? -13.114 -2.622 2.253 1.00 98.31 79 LEU A O 1
ATOM 612 N N . ILE A 1 80 ? -12.893 -1.414 0.368 1.00 98.00 80 ILE A N 1
ATOM 613 C CA . ILE A 1 80 ? -14.156 -0.675 0.535 1.00 98.00 80 ILE A CA 1
ATOM 614 C C . ILE A 1 80 ? -15.353 -1.625 0.414 1.00 98.00 80 ILE A C 1
ATOM 616 O O . ILE A 1 80 ? -16.257 -1.588 1.248 1.00 98.00 80 ILE A O 1
ATOM 620 N N . ARG A 1 81 ? -15.354 -2.509 -0.591 1.00 97.94 81 ARG A N 1
ATOM 621 C CA . ARG A 1 81 ? -16.421 -3.493 -0.828 1.00 97.94 81 ARG A CA 1
ATOM 622 C C . ARG A 1 81 ? -16.619 -4.422 0.371 1.00 97.94 81 ARG A C 1
ATOM 624 O O . ARG A 1 81 ? -17.749 -4.805 0.666 1.00 97.94 81 ARG A O 1
ATOM 631 N N . LEU A 1 82 ? -15.531 -4.774 1.055 1.00 97.56 82 LEU A N 1
ATOM 632 C CA . LEU A 1 82 ? -15.539 -5.588 2.272 1.00 97.56 82 LEU A CA 1
ATOM 633 C C . LEU A 1 82 ? -15.907 -4.796 3.542 1.00 97.56 82 LEU A C 1
ATOM 635 O O . LEU A 1 82 ? -16.036 -5.390 4.606 1.00 97.56 82 LEU A O 1
ATOM 639 N N . GLY A 1 83 ? -16.084 -3.473 3.458 1.00 96.81 83 GLY A N 1
ATOM 640 C CA . GLY A 1 83 ? -16.382 -2.613 4.611 1.00 96.81 83 GLY A CA 1
ATOM 641 C C . GLY A 1 83 ? -15.178 -2.338 5.523 1.00 96.81 83 GLY A C 1
ATOM 642 O O . GLY A 1 83 ? -15.344 -1.800 6.620 1.00 96.81 83 GLY A O 1
ATOM 643 N N . LEU A 1 84 ? -13.971 -2.690 5.070 1.00 97.38 84 LEU A N 1
ATOM 644 C CA . LEU A 1 84 ? -12.709 -2.551 5.806 1.00 97.38 84 LEU A CA 1
ATOM 645 C C . LEU A 1 84 ? -12.051 -1.179 5.588 1.00 97.38 84 LEU A C 1
ATOM 647 O O . LEU A 1 84 ? -11.193 -0.766 6.368 1.00 97.38 84 LEU A O 1
ATOM 651 N N . ALA A 1 85 ? -12.481 -0.458 4.553 1.00 97.69 85 ALA A N 1
ATOM 652 C CA . ALA A 1 85 ? -12.066 0.902 4.234 1.00 97.69 85 ALA A CA 1
ATOM 653 C C . ALA A 1 85 ? -13.267 1.766 3.823 1.00 97.69 85 ALA A C 1
ATOM 655 O O . ALA A 1 85 ? -14.336 1.258 3.485 1.00 97.69 85 ALA A O 1
ATOM 656 N N . VAL A 1 86 ? -13.067 3.082 3.804 1.00 97.06 86 VAL A N 1
ATOM 657 C CA . VAL A 1 86 ? -14.007 4.058 3.235 1.00 97.06 86 VAL A CA 1
ATOM 658 C C . VAL A 1 86 ? -13.331 4.871 2.133 1.00 97.06 86 VAL A C 1
ATOM 660 O O . VAL A 1 86 ? -12.117 5.073 2.165 1.00 97.06 86 VAL A O 1
ATOM 663 N N . GLU A 1 87 ? -14.114 5.353 1.166 1.00 96.00 87 GLU A N 1
ATOM 664 C CA . GLU A 1 87 ? -13.613 6.235 0.106 1.00 96.00 87 GLU A CA 1
ATOM 665 C C . GLU A 1 87 ? -13.103 7.559 0.699 1.00 96.00 87 GLU A C 1
ATOM 667 O O . GLU A 1 87 ? -13.796 8.227 1.471 1.00 96.00 87 GLU A O 1
ATOM 672 N N . GLN A 1 88 ? -11.902 7.971 0.293 1.00 90.81 88 GLN A N 1
ATOM 673 C CA . GLN A 1 88 ? -11.313 9.256 0.646 1.00 90.81 88 GLN A CA 1
ATOM 674 C C . GLN A 1 88 ? -11.223 10.164 -0.585 1.00 90.81 88 GLN A C 1
ATOM 676 O O . GLN A 1 88 ? -10.423 9.949 -1.497 1.00 90.81 88 GLN A O 1
ATOM 681 N N . ARG A 1 89 ? -12.008 11.245 -0.594 1.00 78.50 89 ARG A N 1
ATOM 682 C CA . ARG A 1 89 ? -11.877 12.318 -1.592 1.00 78.50 89 ARG A CA 1
ATOM 683 C C . ARG A 1 89 ? -10.725 13.246 -1.183 1.00 78.50 89 ARG A C 1
ATOM 685 O O . ARG A 1 89 ? -10.635 13.611 -0.013 1.00 78.50 89 ARG A O 1
ATOM 692 N N . LYS A 1 90 ? -9.839 13.607 -2.125 1.00 63.41 90 LYS A N 1
ATOM 693 C CA . LYS A 1 90 ? -8.672 14.492 -1.890 1.00 63.41 90 LYS A CA 1
ATOM 694 C C . LYS A 1 90 ? -9.059 15.722 -1.051 1.00 63.41 90 LYS A C 1
ATOM 696 O O . LYS A 1 90 ? -10.014 16.416 -1.394 1.00 63.41 90 LYS A O 1
ATOM 701 N N . SER A 1 91 ? -8.284 16.039 -0.012 1.00 45.66 91 SER A N 1
ATOM 702 C CA . SER A 1 91 ? -8.299 17.374 0.597 1.00 45.66 91 SER A CA 1
ATOM 703 C C . SER A 1 91 ? -7.655 18.395 -0.364 1.00 45.66 91 SER A C 1
ATOM 705 O O . SER A 1 91 ? -6.787 18.025 -1.161 1.00 45.66 91 SER A O 1
ATOM 707 N N . PRO A 1 92 ? -8.079 19.673 -0.351 1.00 39.09 92 PRO A N 1
ATOM 708 C CA . PRO A 1 92 ? -7.553 20.692 -1.252 1.00 39.09 92 PRO A CA 1
ATOM 709 C C . PRO A 1 92 ? -6.130 21.068 -0.829 1.00 39.09 92 PRO A C 1
ATOM 711 O O . PRO A 1 92 ? -5.937 21.833 0.115 1.00 39.09 92 PRO A O 1
ATOM 714 N N . VAL A 1 93 ? -5.119 20.552 -1.527 1.00 48.88 93 VAL A N 1
ATOM 715 C CA . VAL A 1 93 ? -3.778 21.141 -1.462 1.00 48.88 93 VAL A CA 1
ATOM 716 C C . VAL A 1 93 ? -3.824 22.400 -2.323 1.00 48.88 93 VAL A C 1
ATOM 718 O O . VAL A 1 93 ? -4.071 22.320 -3.526 1.00 48.88 93 VAL A O 1
ATOM 721 N N . LYS A 1 94 ? -3.678 23.568 -1.687 1.00 41.00 94 LYS A N 1
ATOM 722 C CA . LYS A 1 94 ? -3.556 24.855 -2.378 1.00 41.00 94 LYS A CA 1
ATOM 723 C C . LYS A 1 94 ? -2.367 24.784 -3.333 1.00 41.00 94 LYS A C 1
ATOM 725 O O . LYS A 1 94 ? -1.295 24.339 -2.932 1.00 41.00 94 LYS A O 1
ATOM 730 N N . SER A 1 95 ? -2.597 25.212 -4.568 1.00 46.97 95 SER A N 1
ATOM 731 C CA . SER A 1 95 ? -1.576 25.436 -5.582 1.00 46.97 95 SER A CA 1
ATOM 732 C C . SER A 1 95 ? -0.475 26.318 -4.998 1.00 46.97 95 SER A C 1
ATOM 734 O O . SER A 1 95 ? -0.767 27.425 -4.548 1.00 46.97 95 SER A O 1
ATOM 736 N N . ASP A 1 96 ? 0.753 25.816 -4.982 1.00 44.53 96 ASP A N 1
ATOM 737 C C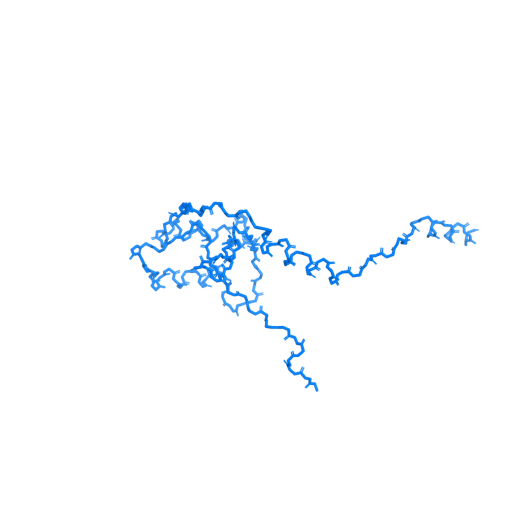A . ASP A 1 96 ? 1.935 26.662 -4.899 1.00 44.53 96 ASP A CA 1
ATOM 738 C C . ASP A 1 96 ? 2.758 26.394 -6.155 1.00 44.53 96 ASP A C 1
ATOM 740 O O . ASP A 1 96 ? 3.023 25.243 -6.520 1.00 44.53 96 ASP A O 1
ATOM 744 N N . ASP A 1 97 ? 3.040 27.479 -6.863 1.00 53.25 97 ASP A N 1
A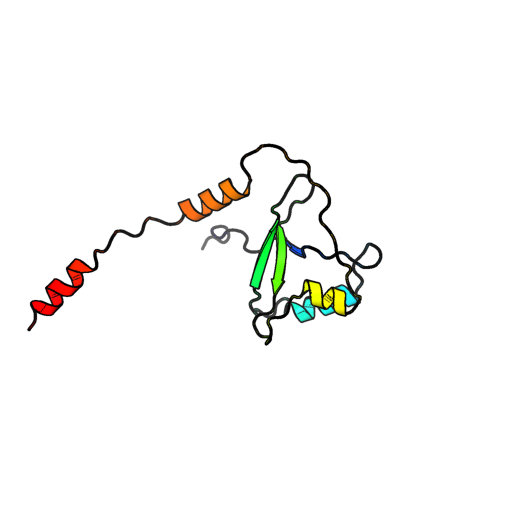TOM 745 C CA . ASP A 1 97 ? 3.628 27.514 -8.190 1.00 53.25 97 ASP A CA 1
ATOM 746 C C . ASP A 1 97 ? 5.120 27.192 -8.076 1.00 53.25 97 ASP A C 1
ATOM 748 O O . ASP A 1 97 ? 5.972 28.068 -7.944 1.00 53.25 97 ASP A O 1
ATOM 752 N N . GLY A 1 98 ? 5.446 25.904 -8.089 1.00 54.41 98 GLY A N 1
ATOM 753 C CA . GLY A 1 98 ? 6.815 25.429 -7.981 1.00 54.41 98 GLY A CA 1
ATOM 754 C C . GLY A 1 98 ? 6.990 24.148 -8.769 1.00 54.41 98 GLY A C 1
ATOM 755 O O . GLY A 1 98 ? 6.206 23.209 -8.638 1.00 54.41 98 GLY A O 1
ATOM 756 N N . GLU A 1 99 ? 8.015 24.134 -9.615 1.00 52.00 99 GLU A N 1
ATOM 757 C CA . GLU A 1 99 ? 8.424 22.997 -10.431 1.00 52.00 99 GLU A CA 1
ATOM 758 C C . GLU A 1 99 ? 8.338 21.694 -9.623 1.00 52.00 99 GLU A C 1
ATOM 760 O O . GLU A 1 99 ? 8.988 21.525 -8.587 1.00 52.00 99 GLU A O 1
ATOM 765 N N . THR A 1 100 ? 7.442 20.804 -10.048 1.00 63.50 100 THR A N 1
ATOM 766 C CA . THR A 1 100 ? 7.050 19.669 -9.214 1.00 63.50 100 THR A CA 1
ATOM 767 C C . THR A 1 100 ? 8.242 18.746 -8.970 1.00 63.50 100 THR A C 1
ATOM 769 O O . THR A 1 100 ? 9.059 18.520 -9.862 1.00 63.50 100 THR A O 1
ATOM 772 N N . VAL A 1 101 ? 8.323 18.145 -7.780 1.00 62.56 101 VAL A N 1
ATOM 773 C CA . VAL A 1 101 ? 9.339 17.122 -7.450 1.00 62.56 101 VAL A CA 1
ATOM 774 C C . VAL A 1 101 ? 9.358 15.990 -8.496 1.00 62.56 101 VAL A C 1
ATOM 776 O O . VAL A 1 101 ? 10.400 15.396 -8.752 1.00 62.56 101 VAL A O 1
ATOM 779 N N . VAL A 1 102 ? 8.228 15.764 -9.176 1.00 61.09 102 VAL A N 1
ATOM 780 C CA . VAL A 1 102 ? 8.080 14.873 -10.338 1.00 61.09 102 VAL A CA 1
ATOM 781 C C . VAL A 1 102 ? 9.001 15.250 -11.482 1.00 61.09 102 VAL A C 1
ATOM 783 O O . VAL A 1 102 ? 9.683 14.384 -12.011 1.00 61.09 102 VAL A O 1
ATOM 786 N N . SER A 1 103 ? 9.033 16.527 -11.860 1.00 66.25 103 SER A N 1
ATOM 787 C CA . SER A 1 103 ? 9.866 17.023 -12.953 1.00 66.25 103 SER A CA 1
ATOM 788 C C . SER A 1 103 ? 11.343 16.751 -12.671 1.00 66.25 103 SER A C 1
ATOM 790 O O . SER A 1 103 ? 12.083 16.376 -13.574 1.00 66.25 103 SER A O 1
ATOM 792 N N . ARG A 1 104 ? 11.751 16.861 -11.401 1.00 67.56 104 ARG A N 1
ATOM 793 C CA . ARG A 1 104 ? 13.121 16.582 -10.952 1.00 67.56 104 ARG A CA 1
ATOM 794 C C . ARG A 1 104 ? 13.444 15.089 -10.959 1.00 67.56 104 ARG A C 1
ATOM 796 O O . ARG A 1 104 ? 14.425 14.693 -11.574 1.00 67.56 104 ARG A O 1
ATOM 803 N N . LEU A 1 105 ? 12.587 14.260 -10.359 1.00 70.50 105 LEU A N 1
ATOM 804 C CA . LEU A 1 105 ? 12.784 12.806 -10.323 1.00 70.50 105 LEU A CA 1
ATOM 805 C C . LEU A 1 105 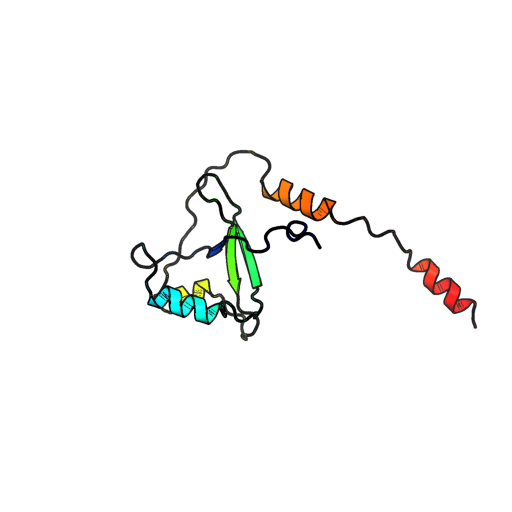? 12.725 12.185 -11.728 1.00 70.50 105 LEU A C 1
ATOM 807 O O . LEU A 1 105 ? 13.513 11.303 -12.051 1.00 70.50 105 LEU A O 1
ATOM 811 N N . LEU A 1 106 ? 11.823 12.657 -12.593 1.00 67.44 106 LEU A N 1
ATOM 812 C CA . LEU A 1 106 ? 11.728 12.187 -13.975 1.00 67.44 106 LEU A CA 1
ATOM 813 C C . LEU A 1 106 ? 12.966 12.592 -14.786 1.00 67.44 106 LEU A C 1
ATOM 815 O O . LEU A 1 106 ? 13.452 11.784 -15.576 1.00 67.44 106 LEU A O 1
ATOM 819 N N . ALA A 1 107 ? 13.497 13.802 -14.573 1.00 65.75 107 ALA A N 1
ATOM 820 C CA . ALA A 1 107 ? 14.753 14.247 -15.176 1.00 65.75 107 ALA A CA 1
ATOM 821 C C . ALA A 1 107 ? 15.947 13.396 -14.712 1.00 65.75 107 ALA A C 1
ATOM 823 O O . ALA A 1 107 ? 16.776 13.023 -15.534 1.00 65.75 107 ALA A O 1
ATOM 824 N N . GLU A 1 108 ? 16.012 13.020 -13.433 1.00 65.38 108 GLU A N 1
ATOM 825 C CA . GLU A 1 108 ? 17.053 12.119 -12.917 1.00 65.38 108 GLU A CA 1
ATOM 826 C C . GLU A 1 108 ? 16.954 10.714 -13.533 1.00 65.38 108 GLU A C 1
ATOM 828 O O . GLU A 1 108 ? 17.953 10.186 -14.019 1.00 65.38 108 GLU A O 1
ATOM 833 N N . VAL A 1 109 ? 15.750 10.133 -13.615 1.00 61.81 109 VAL A N 1
ATOM 834 C CA . VAL A 1 109 ? 15.535 8.799 -14.213 1.00 61.81 109 VAL A CA 1
ATOM 835 C C . VAL A 1 109 ? 15.827 8.793 -15.718 1.00 61.81 109 VAL A C 1
ATOM 837 O O . VAL A 1 109 ? 16.425 7.848 -16.229 1.00 61.81 109 VAL A O 1
ATOM 840 N N . THR A 1 110 ? 15.452 9.852 -16.440 1.00 63.66 110 THR A N 1
ATOM 841 C CA . THR A 1 110 ? 15.747 9.984 -17.879 1.00 63.66 110 THR A CA 1
ATOM 842 C C . THR A 1 110 ? 17.206 10.341 -18.158 1.00 63.66 110 THR A C 1
ATOM 844 O O . THR A 1 110 ? 17.736 9.927 -19.185 1.00 63.66 110 THR A O 1
ATOM 847 N N . SER A 1 111 ? 17.889 11.021 -17.232 1.00 59.09 111 SER A N 1
ATOM 848 C CA . SER A 1 111 ? 19.327 11.304 -17.314 1.00 59.09 111 SER A CA 1
ATOM 849 C C . SER A 1 111 ? 20.196 10.051 -17.148 1.00 59.09 111 SER A C 1
ATOM 851 O O . SER A 1 111 ? 21.345 10.067 -17.582 1.00 59.09 111 SER A O 1
ATOM 853 N N . MET A 1 112 ? 19.683 8.975 -16.541 1.00 51.56 112 MET A N 1
ATOM 854 C CA . MET A 1 112 ? 20.392 7.690 -16.427 1.00 51.56 112 MET A CA 1
ATOM 855 C C . MET A 1 112 ? 20.249 6.790 -17.668 1.00 51.56 112 MET A C 1
ATOM 857 O O . MET A 1 112 ? 20.873 5.732 -17.723 1.00 51.56 112 MET A O 1
ATOM 861 N N . SER A 1 113 ? 19.461 7.194 -18.671 1.00 45.91 113 SER A N 1
ATOM 862 C CA . SER A 1 113 ? 19.380 6.502 -19.960 1.00 45.91 113 SER A CA 1
ATOM 863 C C . SER A 1 113 ? 20.311 7.185 -20.961 1.00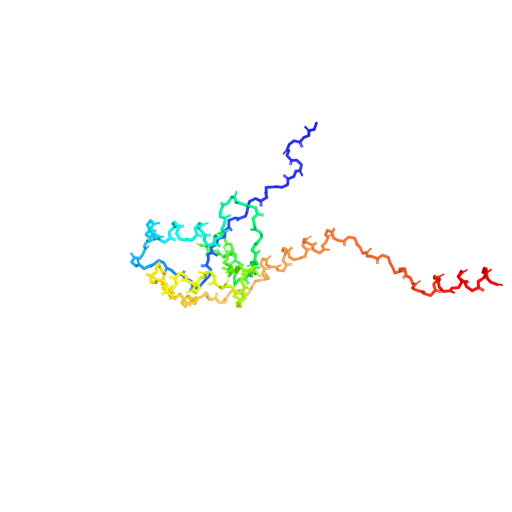 45.91 113 SER A C 1
ATOM 865 O O . SER A 1 113 ? 19.976 8.227 -21.526 1.00 45.91 113 SER A O 1
ATOM 867 N N . GLU A 1 114 ? 21.481 6.599 -21.216 1.00 44.88 114 GLU A N 1
ATOM 868 C CA . GLU A 1 114 ? 22.293 6.968 -22.379 1.00 44.88 114 GLU A CA 1
ATOM 869 C C . GLU A 1 114 ? 21.439 6.847 -23.656 1.00 44.88 114 GLU A C 1
ATOM 871 O O . GLU A 1 114 ? 20.629 5.925 -23.804 1.00 44.88 114 GLU A O 1
ATOM 876 N N . LYS A 1 115 ? 21.560 7.833 -24.555 1.00 36.28 115 LYS A N 1
ATOM 877 C CA . LYS A 1 115 ? 20.814 7.883 -25.820 1.00 36.28 115 LYS A CA 1
ATOM 878 C C . LYS A 1 115 ? 21.051 6.587 -26.606 1.00 36.28 115 LYS A C 1
ATOM 880 O O . LYS A 1 115 ? 22.216 6.254 -26.820 1.00 36.28 115 LYS A O 1
ATOM 885 N N . PRO A 1 116 ? 20.014 5.909 -27.130 1.00 37.66 116 PRO A N 1
ATOM 886 C CA . PRO A 1 116 ? 20.253 4.918 -28.165 1.00 37.66 116 PRO A CA 1
ATOM 887 C C . PRO A 1 116 ? 20.852 5.641 -29.379 1.00 37.66 116 PRO A C 1
ATOM 889 O O . PRO A 1 116 ? 20.261 6.592 -29.902 1.00 37.66 116 PRO A O 1
ATOM 892 N N . GLU A 1 117 ? 22.050 5.229 -29.799 1.00 37.28 117 GLU A N 1
ATOM 893 C CA . GLU A 1 117 ? 22.591 5.632 -31.094 1.00 37.28 117 GLU A CA 1
ATOM 894 C C . GLU A 1 117 ? 21.580 5.265 -32.191 1.00 37.28 117 GLU A C 1
ATOM 896 O O . GLU A 1 117 ? 20.977 4.189 -32.133 1.00 37.28 117 GLU A O 1
ATOM 901 N N . PRO A 1 118 ? 21.376 6.118 -33.210 1.00 38.97 118 PRO A N 1
ATOM 902 C CA . PRO A 1 118 ? 20.506 5.778 -34.319 1.00 38.97 118 PRO A CA 1
ATOM 903 C C . PRO A 1 118 ? 21.189 4.700 -35.161 1.00 38.97 118 PRO A C 1
ATOM 905 O O . PRO A 1 118 ? 21.902 4.990 -36.124 1.00 38.97 118 PRO A O 1
ATOM 908 N N . THR A 1 119 ? 20.964 3.432 -34.826 1.00 46.03 119 THR A N 1
ATOM 909 C CA . THR A 1 119 ? 21.250 2.342 -35.752 1.00 46.03 119 THR A CA 1
ATOM 910 C C . THR A 1 119 ? 20.204 2.425 -36.855 1.00 46.03 119 THR A C 1
ATOM 912 O O . THR A 1 119 ? 19.078 1.948 -36.735 1.00 46.03 119 THR A O 1
ATOM 915 N N . SER A 1 120 ? 20.559 3.151 -37.914 1.00 41.41 120 SER A N 1
ATOM 916 C CA . SER A 1 120 ? 19.765 3.240 -39.130 1.00 41.41 120 SER A CA 1
ATOM 917 C C . SER A 1 120 ? 19.506 1.831 -39.657 1.00 41.41 120 SER A C 1
ATOM 919 O O . SER A 1 120 ? 20.432 1.141 -40.089 1.00 41.41 120 SER A O 1
ATOM 921 N N . PHE A 1 121 ? 18.233 1.437 -39.654 1.00 42.78 121 PHE A N 1
ATOM 922 C CA . PHE A 1 121 ? 17.717 0.209 -40.265 1.00 42.78 121 PHE A CA 1
ATOM 923 C C . PHE A 1 121 ? 18.147 0.050 -41.738 1.00 42.78 121 PHE A C 1
ATOM 925 O O . PHE A 1 121 ? 18.155 -1.060 -42.258 1.00 42.78 121 PHE A O 1
ATOM 932 N N . ALA A 1 122 ? 18.583 1.132 -42.396 1.00 45.78 122 ALA A N 1
ATOM 933 C CA . ALA A 1 122 ? 19.066 1.103 -43.773 1.00 45.78 122 ALA A CA 1
ATOM 934 C C . ALA A 1 122 ? 20.402 0.358 -43.956 1.00 45.78 122 ALA A C 1
ATOM 936 O O . ALA A 1 122 ? 20.678 -0.098 -45.058 1.00 45.78 122 ALA A O 1
ATOM 937 N N . LYS A 1 123 ? 21.231 0.196 -42.911 1.00 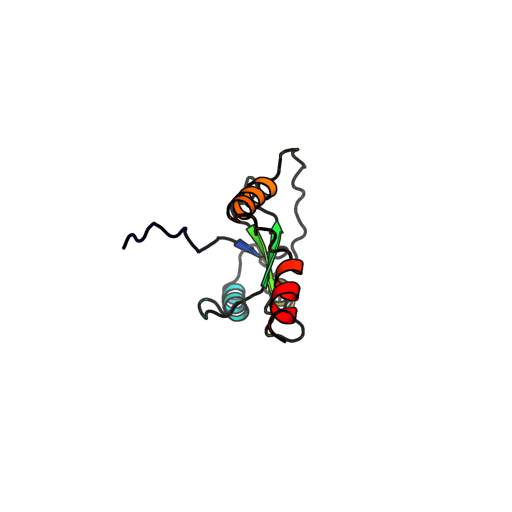46.19 123 LYS A N 1
ATOM 938 C CA . LYS A 1 123 ? 22.515 -0.521 -43.053 1.00 46.19 123 LYS A CA 1
ATOM 939 C C . LYS A 1 123 ? 22.385 -2.044 -42.998 1.00 46.19 123 LYS A C 1
ATOM 941 O O . LYS A 1 123 ? 23.259 -2.728 -43.511 1.00 46.19 123 LYS A O 1
ATOM 946 N N . LEU A 1 124 ? 21.305 -2.573 -42.418 1.00 44.47 124 LEU A N 1
ATOM 947 C CA . LEU A 1 124 ? 21.109 -4.022 -42.291 1.00 44.47 124 LEU A CA 1
ATOM 948 C C . LEU A 1 124 ? 20.460 -4.654 -43.532 1.00 44.47 124 LEU A C 1
ATOM 950 O O . LEU A 1 124 ? 20.643 -5.842 -43.757 1.00 44.47 124 LEU A O 1
ATOM 954 N N . GLN A 1 125 ? 19.778 -3.875 -44.379 1.00 47.00 125 GLN A N 1
ATOM 955 C CA . GLN A 1 125 ? 19.234 -4.385 -45.648 1.00 47.00 125 GLN A CA 1
ATOM 956 C C . GLN A 1 125 ? 20.259 -4.391 -46.796 1.00 47.00 125 GLN A C 1
ATOM 958 O O . GLN A 1 125 ? 20.081 -5.125 -47.763 1.00 47.00 125 GLN A O 1
ATOM 963 N N . GLU A 1 126 ? 21.342 -3.610 -46.703 1.00 50.00 126 GLU A N 1
ATOM 964 C CA . GLU A 1 126 ? 22.355 -3.525 -47.769 1.00 50.00 126 GLU A CA 1
ATOM 965 C C . GLU A 1 126 ? 23.456 -4.601 -47.646 1.00 50.00 126 GLU A C 1
ATOM 967 O O . GLU A 1 126 ? 24.083 -4.945 -48.646 1.00 50.00 126 GLU A O 1
ATOM 972 N N . GLU A 1 127 ? 23.659 -5.196 -46.460 1.00 50.25 127 GLU A N 1
ATOM 973 C CA . GLU A 1 127 ? 24.536 -6.373 -46.303 1.00 50.25 127 GLU A CA 1
ATOM 974 C C . GLU A 1 127 ? 23.854 -7.693 -46.689 1.00 50.25 127 GLU A C 1
ATOM 976 O O . GLU A 1 127 ? 24.525 -8.576 -47.222 1.00 50.25 127 GLU A O 1
ATOM 981 N N . GLU A 1 128 ? 22.536 -7.828 -46.502 1.00 47.81 128 GLU A N 1
ATOM 982 C CA . GLU A 1 128 ? 21.813 -9.061 -46.857 1.00 47.81 128 GLU A CA 1
ATOM 983 C C . GLU A 1 128 ? 21.688 -9.234 -48.384 1.00 47.81 128 GLU A C 1
ATOM 985 O O . GLU A 1 128 ? 21.812 -10.341 -48.893 1.00 47.81 128 GLU A O 1
ATOM 990 N N . HIS A 1 129 ? 21.587 -8.136 -49.145 1.00 47.09 129 HIS A N 1
ATOM 991 C CA . HIS A 1 129 ? 21.540 -8.165 -50.618 1.00 47.09 129 HIS A CA 1
ATOM 992 C C . HIS A 1 129 ? 22.935 -8.205 -51.287 1.00 47.09 129 HIS A C 1
ATOM 994 O O . HIS A 1 129 ? 23.052 -8.129 -52.512 1.00 47.09 129 HIS A O 1
ATOM 1000 N N . ARG A 1 130 ? 24.022 -8.280 -50.505 1.00 54.56 130 ARG A N 1
ATOM 1001 C CA . ARG A 1 130 ? 25.398 -8.418 -51.026 1.00 54.56 130 ARG A CA 1
ATOM 1002 C C . ARG A 1 130 ? 25.962 -9.833 -50.879 1.00 54.56 130 ARG A C 1
ATOM 1004 O O . ARG A 1 130 ? 27.098 -10.072 -51.287 1.00 54.56 130 ARG A O 1
ATOM 1011 N N . LEU A 1 131 ? 25.193 -10.733 -50.271 1.00 54.44 131 LEU A N 1
ATOM 1012 C CA . LEU A 1 131 ? 25.549 -12.133 -50.030 1.00 54.44 131 LEU A CA 1
ATOM 1013 C C . LEU A 1 131 ? 24.663 -13.131 -50.802 1.00 54.44 131 LEU A C 1
ATOM 1015 O O . LEU A 1 131 ? 24.818 -14.335 -50.605 1.00 54.44 131 LEU A O 1
ATOM 1019 N N . GLU A 1 132 ? 23.824 -12.648 -51.723 1.00 46.31 132 GLU A N 1
ATOM 1020 C CA . GLU A 1 132 ? 23.188 -13.430 -52.799 1.00 46.31 132 GLU A CA 1
ATOM 1021 C C . GLU A 1 132 ? 23.767 -13.033 -54.166 1.00 46.31 132 GLU A C 1
ATOM 1023 O O . GLU A 1 132 ? 23.931 -13.938 -55.018 1.00 46.31 132 GLU A O 1
#

pLDDT: mean 80.21, std 21.16, range [36.28, 98.56]

Organism: Aquarana catesbeiana (NCBI:txid8400)

InterPro domains:
  IPR035437 SNase-like, OB-fold superfamily [G3DSA:2.40.50.90] (1-89)
  IPR050621 Tudor domain-containing [PTHR22948] (1-104)

Radius of gyration: 22.19 Å; Cα contacts (8 Å, |Δi|>4): 125; chains: 1; bounding box: 48×41×65 Å

Secondary structure (DSSP, 8-state):
--TTSSPP----EEETTEEETTSS--HHHHHHHHHHTTTTTT---EEEEEE--BTTB-SEEEEEEETTSSSPEEHHHHHHHTTSEEE-------------HHHHHHHHHHHTSPPPP---THHHHHHHTT--

Nearest PDB structures (foldseek):
  5j39-assembly2_B  TM=9.366E-01  e=3.385E-07  Homo sapiens
  6pi7-assembly2_D  TM=9.188E-01  e=3.385E-07  Homo sapiens
  5m9n-assembly1_A  TM=9.373E-01  e=5.143E-05  Homo sapiens
  4b9w-assembly1_B  TM=8.918E-01  e=1.178E-03  Mus musculus
  6vqi-assembly1_a  TM=1.741E-01  e=7.376E+00  Rattus norvegicus

Foldseek 3Di:
DDPPPDPDPDADEAAPQKAFDPRDQDPVLVVLLCVQCVPPVPQDKDWDFPDDADVVRPHTHIFIWQVVDVVIDGSRVVCVVVVRIDGDDDDDDDDDPDDDVCNVVVCVVVVPDDDPDPPDPVVVVVVVVVVD